Protein AF-A0A933HIF6-F1 (afdb_monomer)

Structure (mmCIF, N/CA/C/O backbone):
data_AF-A0A933HIF6-F1
#
_entry.id   AF-A0A933HIF6-F1
#
loop_
_atom_site.group_PDB
_atom_site.id
_atom_site.type_symbol
_atom_site.label_atom_id
_atom_site.label_alt_id
_atom_site.label_comp_id
_atom_site.label_asym_id
_atom_site.label_entity_id
_atom_site.label_seq_id
_atom_site.pdbx_PDB_ins_code
_atom_site.Cartn_x
_atom_site.Cartn_y
_atom_site.Cartn_z
_atom_site.occupancy
_atom_site.B_iso_or_equiv
_atom_site.auth_seq_id
_atom_site.auth_comp_id
_atom_site.auth_asym_id
_atom_site.auth_atom_id
_atom_site.pdbx_PDB_model_num
ATOM 1 N N . MET A 1 1 ? 31.491 -18.480 -20.264 1.00 56.88 1 MET A N 1
ATOM 2 C CA . MET A 1 1 ? 30.351 -19.048 -19.517 1.00 56.88 1 MET A CA 1
ATOM 3 C C . MET A 1 1 ? 30.634 -19.124 -18.017 1.00 56.88 1 MET A C 1
ATOM 5 O O . MET A 1 1 ? 29.995 -18.379 -17.299 1.00 56.88 1 MET A O 1
ATOM 9 N N . ALA A 1 2 ? 31.611 -19.901 -17.521 1.00 61.44 2 ALA A N 1
ATO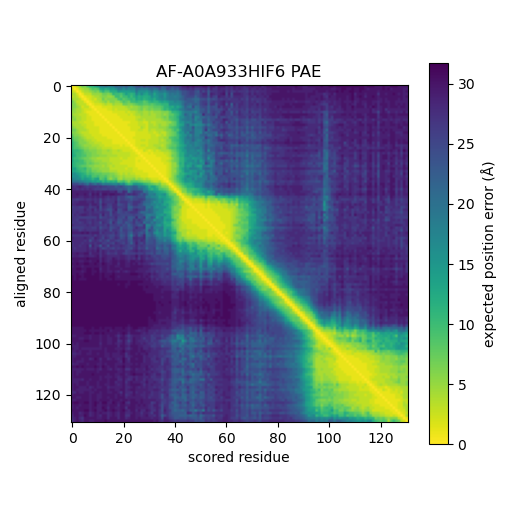M 10 C CA . ALA A 1 2 ? 31.884 -19.970 -16.068 1.00 61.44 2 ALA A CA 1
ATOM 11 C C . ALA A 1 2 ? 32.367 -18.640 -15.438 1.00 61.44 2 ALA A C 1
ATOM 13 O O . ALA A 1 2 ? 32.041 -18.334 -14.293 1.00 61.44 2 ALA A O 1
ATOM 14 N N . ASP A 1 3 ? 33.114 -17.824 -16.189 1.00 63.75 3 ASP A N 1
ATOM 15 C CA . ASP A 1 3 ? 33.598 -16.525 -15.698 1.00 63.75 3 ASP A CA 1
ATOM 16 C C . ASP A 1 3 ? 32.501 -15.446 -15.631 1.00 63.75 3 ASP A C 1
ATOM 18 O O . ASP A 1 3 ? 32.598 -14.527 -14.820 1.00 63.75 3 ASP A O 1
ATOM 22 N N . GLU A 1 4 ? 31.436 -15.568 -16.432 1.00 67.38 4 GLU A N 1
ATOM 23 C CA . GLU A 1 4 ? 30.305 -14.626 -16.432 1.00 67.38 4 GLU A CA 1
ATOM 24 C C . GLU A 1 4 ? 29.375 -14.863 -15.239 1.00 67.38 4 GLU A C 1
ATOM 26 O O . GLU A 1 4 ? 28.968 -13.903 -14.591 1.00 67.38 4 GLU A O 1
ATOM 31 N N . GLU A 1 5 ? 29.101 -16.123 -14.884 1.00 69.44 5 GLU A N 1
ATOM 32 C CA . GLU A 1 5 ? 28.305 -16.458 -13.691 1.00 69.44 5 GLU A CA 1
ATOM 33 C C . GLU A 1 5 ? 28.983 -15.973 -12.406 1.00 69.44 5 GLU A C 1
ATOM 35 O O . GLU A 1 5 ? 28.348 -15.344 -11.560 1.00 69.44 5 GLU A O 1
ATOM 40 N N . LYS A 1 6 ? 30.302 -16.171 -12.298 1.00 71.44 6 LYS A N 1
ATOM 41 C CA . LYS A 1 6 ? 31.092 -15.711 -11.150 1.00 71.44 6 LYS A CA 1
ATOM 42 C C . LYS A 1 6 ? 31.168 -14.186 -11.051 1.00 71.44 6 LYS A C 1
ATOM 44 O O . LYS A 1 6 ? 31.342 -13.649 -9.956 1.00 71.44 6 LYS A O 1
ATOM 49 N N . ASN A 1 7 ? 31.095 -13.478 -12.177 1.00 76.69 7 ASN A N 1
ATOM 50 C CA . ASN A 1 7 ? 31.036 -12.020 -12.169 1.00 76.69 7 ASN A CA 1
ATOM 51 C C . ASN A 1 7 ? 29.652 -11.529 -11.725 1.00 76.69 7 ASN A C 1
ATOM 53 O O . ASN A 1 7 ? 29.558 -10.646 -10.879 1.00 76.69 7 ASN A O 1
ATOM 57 N N . ASN A 1 8 ? 28.593 -12.177 -12.210 1.00 82.44 8 ASN A N 1
ATOM 58 C CA . ASN A 1 8 ? 27.216 -11.840 -11.864 1.00 82.44 8 ASN A CA 1
ATOM 59 C C . ASN A 1 8 ? 26.913 -12.083 -10.372 1.00 82.44 8 ASN A C 1
ATOM 61 O O . ASN A 1 8 ? 26.238 -11.282 -9.731 1.00 82.44 8 ASN A O 1
ATOM 65 N N . GLU A 1 9 ? 27.470 -13.145 -9.783 1.00 88.00 9 GLU A N 1
ATOM 66 C CA . GLU A 1 9 ? 27.355 -13.420 -8.344 1.00 88.00 9 GLU A CA 1
ATOM 67 C C . GLU A 1 9 ? 27.980 -12.302 -7.494 1.00 88.00 9 GLU A C 1
ATOM 69 O O . GLU A 1 9 ? 27.365 -11.813 -6.546 1.00 88.00 9 GLU A O 1
ATOM 74 N N . LYS A 1 10 ? 29.162 -11.813 -7.884 1.00 89.75 10 LYS A N 1
ATOM 75 C CA . LYS A 1 10 ? 29.817 -10.687 -7.202 1.00 89.75 10 LYS A CA 1
ATOM 76 C C . LYS A 1 10 ? 29.042 -9.386 -7.355 1.00 89.75 10 LYS A C 1
ATOM 78 O O . LYS A 1 10 ? 28.920 -8.637 -6.388 1.00 89.75 10 LYS A O 1
ATOM 83 N N . ASP A 1 11 ? 28.508 -9.117 -8.542 1.00 92.00 11 ASP A N 1
ATOM 84 C CA . ASP A 1 11 ? 27.709 -7.917 -8.789 1.00 92.00 11 ASP A CA 1
ATOM 85 C C . ASP A 1 11 ? 26.424 -7.934 -7.939 1.00 92.00 11 ASP A C 1
ATOM 87 O O . ASP A 1 11 ? 26.053 -6.920 -7.339 1.00 92.00 11 ASP A O 1
ATOM 91 N N . MET A 1 12 ? 25.802 -9.106 -7.779 1.00 91.62 12 MET A N 1
ATOM 92 C CA . MET A 1 12 ? 24.658 -9.312 -6.886 1.00 91.62 12 MET A CA 1
ATOM 93 C C . MET A 1 12 ? 25.017 -9.139 -5.407 1.00 91.62 12 MET A C 1
ATOM 95 O O . MET A 1 12 ? 24.247 -8.531 -4.657 1.00 91.62 12 MET A O 1
ATOM 99 N N . GLU A 1 13 ? 26.182 -9.616 -4.965 1.00 93.06 13 GLU A N 1
ATOM 100 C CA . GLU A 1 13 ? 26.668 -9.386 -3.599 1.00 93.06 13 GLU A CA 1
ATOM 101 C C . GLU A 1 13 ? 26.911 -7.898 -3.320 1.00 93.06 13 GLU A C 1
ATOM 103 O O . GLU A 1 13 ? 26.520 -7.388 -2.263 1.00 93.06 13 GLU A O 1
ATOM 108 N N . VAL A 1 14 ? 27.525 -7.184 -4.269 1.00 95.12 14 VAL A N 1
ATOM 109 C CA . VAL A 1 14 ? 27.782 -5.741 -4.167 1.00 95.12 14 VAL A CA 1
ATOM 110 C C . VAL A 1 14 ? 26.468 -4.971 -4.094 1.00 95.12 14 VAL A C 1
ATOM 112 O O . VAL A 1 14 ? 26.301 -4.128 -3.209 1.00 95.12 14 VAL A O 1
ATOM 115 N N . LEU A 1 15 ? 25.509 -5.299 -4.962 1.00 90.56 15 LEU A N 1
ATOM 116 C CA . LEU A 1 15 ? 24.183 -4.690 -4.959 1.00 90.56 15 LEU A CA 1
ATOM 117 C C . LEU A 1 15 ? 23.450 -4.951 -3.639 1.00 90.56 15 LEU A C 1
ATOM 119 O O . LEU A 1 15 ? 22.939 -4.021 -3.015 1.00 90.56 15 LEU A O 1
ATOM 123 N N . THR A 1 16 ? 23.444 -6.201 -3.177 1.00 92.69 16 THR A N 1
ATOM 124 C CA . THR A 1 16 ? 22.785 -6.596 -1.925 1.00 92.69 16 THR A CA 1
ATOM 125 C C . THR A 1 16 ? 23.375 -5.836 -0.744 1.00 92.69 16 THR A C 1
ATOM 127 O O . THR A 1 16 ? 22.640 -5.282 0.076 1.00 92.69 16 THR A O 1
ATOM 130 N N . ARG A 1 17 ? 24.706 -5.739 -0.678 1.00 94.50 17 ARG A N 1
ATOM 131 C CA . ARG A 1 17 ? 25.396 -4.982 0.367 1.00 94.50 17 ARG A CA 1
ATOM 132 C C . ARG A 1 17 ? 25.034 -3.500 0.320 1.00 94.50 17 ARG A C 1
ATOM 134 O O . ARG A 1 17 ? 24.710 -2.942 1.365 1.00 94.50 17 ARG A O 1
ATOM 141 N N . ALA A 1 18 ? 25.038 -2.883 -0.860 1.00 94.12 18 ALA A N 1
ATOM 142 C CA . ALA A 1 18 ? 24.689 -1.474 -1.027 1.00 94.12 18 ALA A CA 1
ATOM 143 C C . ALA A 1 18 ? 23.240 -1.179 -0.604 1.00 94.12 18 ALA A C 1
ATOM 145 O O . ALA A 1 18 ? 22.982 -0.178 0.065 1.00 94.12 18 ALA A O 1
ATOM 146 N N . ILE A 1 19 ? 22.300 -2.073 -0.925 1.00 90.56 19 ILE A N 1
ATOM 147 C CA . ILE A 1 19 ? 20.895 -1.957 -0.512 1.00 90.56 19 ILE A CA 1
ATOM 148 C C . ILE A 1 19 ? 20.769 -2.065 1.011 1.00 90.56 19 ILE A C 1
ATOM 150 O O . ILE A 1 19 ? 20.158 -1.201 1.642 1.00 90.56 19 ILE A O 1
ATOM 154 N N . VAL A 1 20 ? 21.371 -3.093 1.619 1.00 93.25 20 VAL A N 1
ATOM 155 C CA . VAL A 1 20 ? 21.341 -3.285 3.079 1.00 93.25 20 VAL A CA 1
ATOM 156 C C . VAL A 1 20 ? 21.958 -2.086 3.792 1.00 93.25 20 VAL A C 1
ATOM 158 O O . VAL A 1 20 ? 21.424 -1.608 4.794 1.00 93.25 20 VAL A O 1
ATOM 161 N N . GLU A 1 21 ? 23.061 -1.564 3.267 1.00 91.06 21 GLU A N 1
ATOM 162 C CA . GLU A 1 21 ? 23.747 -0.396 3.804 1.00 91.06 21 GLU A CA 1
ATOM 163 C C . GLU A 1 21 ? 22.895 0.875 3.697 1.00 91.06 21 GLU A C 1
ATOM 165 O O . GLU A 1 21 ? 22.774 1.617 4.674 1.00 91.06 21 GLU A O 1
ATOM 170 N N . ALA A 1 22 ? 22.237 1.101 2.558 1.00 91.06 22 ALA A N 1
ATOM 171 C CA . ALA A 1 22 ? 21.322 2.221 2.373 1.00 91.06 22 ALA A CA 1
ATOM 172 C C . ALA A 1 22 ? 20.139 2.155 3.350 1.00 91.06 22 ALA A C 1
ATOM 174 O O . ALA A 1 22 ? 19.789 3.166 3.959 1.00 91.06 22 ALA A O 1
ATOM 175 N N . ILE A 1 23 ? 19.570 0.966 3.564 1.00 88.81 23 ILE A N 1
ATOM 176 C CA . ILE A 1 23 ? 18.467 0.752 4.509 1.00 88.81 23 ILE A CA 1
ATOM 177 C C . ILE A 1 23 ? 18.921 0.977 5.954 1.00 88.81 23 ILE A C 1
ATOM 179 O O . ILE A 1 23 ? 18.226 1.624 6.733 1.00 88.81 23 ILE A O 1
ATOM 183 N N . THR A 1 24 ? 20.086 0.455 6.334 1.00 86.56 24 THR A N 1
ATOM 184 C CA . THR A 1 24 ? 20.568 0.525 7.723 1.00 86.56 24 THR A CA 1
ATOM 185 C C . THR A 1 24 ? 21.101 1.904 8.102 1.00 86.56 24 THR A C 1
ATOM 187 O O . THR A 1 24 ? 20.885 2.350 9.235 1.00 86.56 24 THR A O 1
ATOM 190 N N . LYS A 1 25 ? 21.778 2.602 7.182 1.00 89.75 25 LYS A N 1
ATOM 191 C CA . LYS A 1 25 ? 22.403 3.905 7.451 1.00 89.75 25 LYS A CA 1
ATOM 192 C C . LYS A 1 25 ? 21.473 5.089 7.208 1.00 89.75 25 LYS A C 1
ATOM 194 O O . LYS A 1 25 ? 21.577 6.077 7.935 1.00 89.75 25 LYS A O 1
ATOM 199 N N . SER A 1 26 ? 20.564 5.017 6.233 1.00 93.06 26 SER A N 1
ATOM 200 C CA . SER A 1 26 ? 19.671 6.140 5.939 1.00 93.06 26 SER A CA 1
ATOM 201 C C . SER A 1 26 ? 18.526 6.214 6.940 1.00 93.06 26 SER A C 1
ATOM 203 O O . SER A 1 26 ? 17.647 5.352 6.990 1.00 93.06 26 SER A O 1
ATOM 205 N N . ARG A 1 27 ? 18.510 7.287 7.733 1.00 89.06 27 ARG A N 1
ATOM 206 C CA . ARG A 1 27 ? 17.429 7.544 8.686 1.00 89.06 27 ARG A CA 1
ATOM 207 C C . ARG A 1 27 ? 16.082 7.714 7.984 1.00 89.06 27 ARG A C 1
ATOM 209 O O . ARG A 1 27 ? 15.108 7.150 8.462 1.00 89.06 27 ARG A O 1
ATOM 216 N N . ASP A 1 28 ? 16.051 8.394 6.841 1.00 88.12 28 ASP A N 1
ATOM 217 C CA . ASP A 1 28 ? 14.819 8.614 6.077 1.00 88.12 28 ASP A CA 1
ATOM 218 C C . ASP A 1 28 ? 14.220 7.296 5.573 1.00 88.12 28 ASP A C 1
ATOM 220 O O . ASP A 1 28 ? 13.004 7.106 5.616 1.00 88.12 28 ASP A O 1
ATOM 224 N N . VAL A 1 29 ? 15.075 6.355 5.153 1.00 87.25 29 VAL A N 1
ATOM 225 C CA . VAL A 1 29 ? 14.648 5.017 4.717 1.00 87.25 29 VAL A CA 1
ATOM 226 C C . VAL A 1 29 ? 14.108 4.216 5.900 1.00 87.25 29 VAL A C 1
ATOM 228 O O . VAL A 1 29 ? 13.030 3.634 5.798 1.00 87.25 29 VAL A O 1
ATOM 231 N N . ARG A 1 30 ? 14.791 4.238 7.052 1.00 87.12 30 ARG A N 1
ATOM 232 C CA . ARG A 1 30 ? 14.299 3.574 8.272 1.00 87.12 30 ARG A CA 1
ATOM 233 C C . ARG A 1 30 ? 12.978 4.157 8.759 1.00 87.12 30 ARG A C 1
ATOM 235 O O . ARG A 1 30 ? 12.086 3.393 9.104 1.00 87.12 30 ARG A O 1
ATOM 242 N N . ASP A 1 31 ? 12.833 5.479 8.760 1.00 87.00 31 ASP A N 1
ATOM 243 C CA . ASP A 1 31 ? 11.606 6.153 9.189 1.00 87.00 31 ASP A CA 1
ATOM 244 C C . ASP A 1 31 ? 10.453 5.865 8.207 1.00 87.00 31 ASP A C 1
ATOM 246 O O . ASP A 1 31 ? 9.314 5.673 8.629 1.00 87.00 31 ASP A O 1
ATOM 250 N N . ALA A 1 32 ? 10.726 5.749 6.902 1.00 82.75 32 ALA A N 1
ATOM 251 C CA . ALA A 1 32 ? 9.736 5.312 5.917 1.00 82.75 32 ALA A CA 1
ATOM 252 C C . ALA A 1 32 ? 9.293 3.854 6.123 1.00 82.75 32 ALA A C 1
ATOM 254 O O . ALA A 1 32 ? 8.091 3.594 6.131 1.00 82.75 32 ALA A O 1
ATOM 255 N N . ILE A 1 33 ? 10.236 2.930 6.344 1.00 81.75 33 ILE A N 1
ATOM 256 C CA . ILE A 1 33 ? 9.948 1.514 6.636 1.00 81.75 33 ILE A CA 1
ATOM 257 C C . ILE A 1 33 ? 9.173 1.384 7.949 1.00 81.75 33 ILE A C 1
ATOM 259 O O . ILE A 1 33 ? 8.190 0.653 8.011 1.00 81.75 33 ILE A O 1
ATOM 263 N N . LYS A 1 34 ? 9.567 2.136 8.981 1.00 82.62 34 LYS A N 1
ATOM 264 C CA . LYS A 1 34 ? 8.894 2.153 10.280 1.00 82.62 34 LYS A CA 1
ATOM 265 C C . LYS A 1 34 ? 7.444 2.622 10.151 1.00 82.62 34 LYS A C 1
ATOM 267 O O . LYS A 1 34 ? 6.547 1.914 10.593 1.00 82.62 34 LYS A O 1
ATOM 272 N N . ARG A 1 35 ? 7.199 3.742 9.457 1.00 79.38 35 ARG A N 1
ATOM 273 C CA . ARG A 1 35 ? 5.837 4.229 9.160 1.00 79.38 35 ARG A CA 1
ATOM 274 C C . ARG A 1 35 ? 5.012 3.225 8.355 1.00 79.38 35 ARG A C 1
ATOM 276 O O . ARG A 1 35 ? 3.810 3.134 8.569 1.00 79.38 35 ARG A O 1
ATOM 283 N N . LEU A 1 36 ? 5.643 2.486 7.441 1.00 72.69 36 LEU A N 1
ATOM 284 C CA . LEU A 1 36 ? 4.978 1.428 6.681 1.00 72.69 36 LEU A CA 1
ATOM 285 C C . LEU A 1 36 ? 4.622 0.226 7.572 1.00 72.69 36 LEU A C 1
ATOM 287 O O . LEU A 1 36 ? 3.553 -0.342 7.404 1.00 72.69 36 LEU A O 1
ATOM 291 N N . SER A 1 37 ? 5.488 -0.132 8.528 1.00 66.31 37 SER A N 1
ATOM 292 C CA . SER A 1 37 ? 5.262 -1.248 9.459 1.00 66.31 37 SER A CA 1
ATOM 293 C C . SER A 1 37 ? 4.275 -0.932 10.587 1.00 66.31 37 SER A C 1
ATOM 295 O O . SER A 1 37 ? 3.568 -1.820 11.041 1.00 66.31 37 SER A O 1
ATOM 297 N N . GLU A 1 38 ? 4.223 0.323 11.042 1.00 72.88 38 GLU A N 1
ATOM 298 C CA . GLU A 1 38 ? 3.307 0.789 12.098 1.00 72.88 38 GLU A CA 1
ATOM 299 C C . GLU A 1 38 ? 1.926 1.149 11.536 1.00 72.88 38 GLU A C 1
ATOM 301 O O . GLU A 1 38 ? 0.936 1.196 12.263 1.00 72.88 38 GLU A O 1
ATOM 306 N N . GLY A 1 39 ? 1.846 1.383 10.227 1.00 56.78 39 GLY A N 1
ATOM 307 C CA . GLY A 1 39 ? 0.604 1.559 9.499 1.00 56.78 39 GLY A CA 1
ATOM 308 C C . GLY A 1 39 ? -0.048 0.223 9.143 1.00 56.78 39 GLY A C 1
ATOM 309 O O . GLY A 1 39 ? -0.293 -0.048 7.973 1.00 56.78 39 GLY A O 1
ATOM 310 N N . GLU A 1 40 ? -0.403 -0.599 10.132 1.00 50.41 40 GLU A N 1
ATOM 311 C CA . GLU A 1 40 ? -1.309 -1.744 9.903 1.00 50.41 40 GLU A CA 1
ATOM 312 C C . GLU A 1 40 ? -2.707 -1.275 9.424 1.00 50.41 40 GLU A C 1
ATOM 314 O O . GLU A 1 40 ? -3.520 -2.051 8.936 1.00 50.41 40 GLU A O 1
ATOM 319 N N . GLU A 1 41 ? -2.946 0.041 9.459 1.00 51.88 41 GLU A N 1
ATOM 320 C CA . GLU A 1 41 ? -4.118 0.724 8.924 1.00 51.88 41 GLU A CA 1
ATOM 321 C C . GLU A 1 41 ? -3.817 1.579 7.673 1.00 51.88 41 GLU A C 1
ATOM 323 O O . GLU A 1 41 ? -4.568 2.513 7.377 1.00 51.88 41 GLU A O 1
ATOM 328 N N . VAL A 1 42 ? -2.742 1.312 6.899 1.00 52.91 42 VAL A N 1
ATOM 329 C CA . VAL A 1 42 ? -2.545 1.983 5.592 1.00 52.91 42 VAL A CA 1
ATOM 330 C C . VAL A 1 42 ? -3.525 1.418 4.557 1.00 52.91 42 VAL A C 1
ATOM 332 O O . VAL A 1 42 ? -3.162 0.738 3.603 1.00 52.91 42 VAL A O 1
ATOM 335 N N . CYS A 1 43 ? -4.794 1.749 4.800 1.00 55.31 43 CYS A N 1
ATOM 336 C CA . CYS A 1 43 ? -5.885 2.047 3.899 1.00 55.31 43 CYS A CA 1
ATOM 337 C C . CYS A 1 43 ? -5.750 1.342 2.557 1.00 55.31 43 CYS A C 1
ATOM 339 O O . CYS A 1 43 ? -4.984 1.779 1.699 1.00 55.31 43 CYS A O 1
ATOM 341 N N . SER A 1 44 ? -6.571 0.316 2.340 1.00 58.78 44 SER A N 1
ATOM 342 C CA . SER A 1 44 ? -6.711 -0.441 1.090 1.00 58.78 44 SER A CA 1
ATOM 343 C C . SER A 1 44 ? -6.702 0.444 -0.171 1.00 58.78 44 SER A C 1
ATOM 345 O O . SER A 1 44 ? -6.281 0.009 -1.238 1.00 58.78 44 SER A O 1
ATOM 347 N N . LYS A 1 45 ? -7.095 1.721 -0.046 1.00 64.31 45 LYS A N 1
ATOM 348 C CA . LYS A 1 45 ? -6.996 2.760 -1.082 1.00 64.31 45 LYS A CA 1
ATOM 349 C C . LYS A 1 45 ? -5.554 3.100 -1.481 1.00 64.31 45 LYS A C 1
ATOM 351 O O . LYS A 1 45 ? -5.267 3.175 -2.668 1.00 64.31 45 LYS A O 1
ATOM 356 N N . SER A 1 46 ? -4.639 3.289 -0.534 1.00 73.62 46 SER A N 1
ATOM 357 C CA . SER A 1 46 ? -3.223 3.582 -0.801 1.00 73.62 46 SER A CA 1
ATOM 358 C C . SER A 1 46 ? -2.516 2.398 -1.460 1.00 73.62 46 SER A C 1
ATOM 360 O O . SER A 1 46 ? -1.733 2.593 -2.389 1.00 73.62 46 SER A O 1
ATOM 362 N N . PHE A 1 47 ? -2.841 1.173 -1.036 1.00 76.31 47 PHE A N 1
ATOM 363 C CA . PHE A 1 47 ? -2.341 -0.047 -1.669 1.00 76.31 47 PHE A CA 1
ATOM 364 C C . PHE A 1 47 ? -2.893 -0.221 -3.091 1.00 76.31 47 PHE A C 1
ATOM 366 O O . PHE A 1 47 ? -2.136 -0.486 -4.019 1.00 76.31 47 PHE A O 1
ATOM 373 N N . MET A 1 48 ? -4.188 0.033 -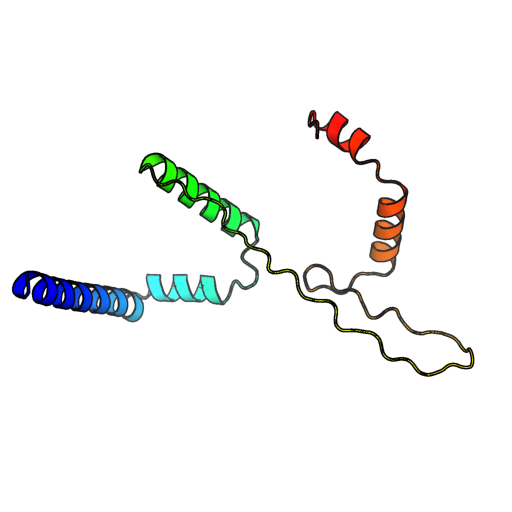3.300 1.00 79.19 48 MET A N 1
ATOM 374 C CA . MET A 1 48 ? -4.802 0.033 -4.632 1.00 79.19 48 MET A CA 1
ATOM 375 C C . MET A 1 48 ? -4.168 1.081 -5.558 1.00 79.19 48 MET A C 1
ATOM 377 O O . MET A 1 48 ? -3.875 0.784 -6.713 1.00 79.19 48 MET A O 1
ATOM 381 N N . VAL A 1 49 ? -3.889 2.289 -5.057 1.00 84.69 49 VAL A N 1
ATOM 382 C CA . VAL A 1 49 ? -3.183 3.335 -5.817 1.00 84.69 49 VAL A CA 1
ATOM 383 C C . VAL A 1 49 ? -1.759 2.903 -6.169 1.00 84.69 49 VAL A C 1
ATOM 385 O O . VAL A 1 49 ? -1.298 3.171 -7.278 1.00 84.69 49 VAL A O 1
ATOM 388 N N . LEU A 1 50 ? -1.059 2.225 -5.258 1.00 83.44 50 LEU A N 1
ATOM 389 C CA . LEU A 1 50 ? 0.262 1.666 -5.532 1.00 83.44 50 LEU A CA 1
ATOM 390 C C . LEU A 1 50 ? 0.193 0.579 -6.615 1.00 83.44 50 LEU A C 1
ATOM 392 O O . LEU A 1 50 ? 0.948 0.649 -7.581 1.00 83.44 50 LEU A O 1
ATOM 396 N N . MET A 1 51 ? -0.754 -0.356 -6.512 1.00 82.56 51 MET A N 1
ATOM 397 C CA . MET A 1 51 ? -0.983 -1.408 -7.510 1.00 82.56 51 MET A CA 1
ATOM 398 C C . MET A 1 51 ? -1.313 -0.837 -8.894 1.00 82.56 51 MET A C 1
ATOM 400 O O . MET A 1 51 ? -0.759 -1.292 -9.892 1.00 82.56 51 MET A O 1
ATOM 404 N N . LEU A 1 52 ? -2.147 0.205 -8.965 1.00 83.25 52 LEU A N 1
ATOM 405 C CA . LEU A 1 52 ? -2.450 0.905 -10.218 1.00 83.25 52 LEU A CA 1
ATOM 406 C C . LEU A 1 52 ? -1.202 1.556 -10.830 1.00 83.25 52 LEU A C 1
ATOM 408 O O . LEU A 1 52 ? -0.994 1.466 -12.037 1.00 83.25 52 LEU A O 1
ATOM 412 N N . LYS A 1 53 ? -0.347 2.181 -10.009 1.00 85.88 53 LYS A N 1
ATOM 413 C CA . LYS A 1 53 ? 0.910 2.786 -10.479 1.00 85.88 53 LYS A CA 1
ATOM 414 C C . LYS A 1 53 ? 1.905 1.741 -10.979 1.00 85.88 53 LYS A C 1
ATOM 416 O O . LYS A 1 53 ? 2.543 1.966 -12.001 1.00 85.88 53 LYS A O 1
ATOM 421 N N . VAL A 1 54 ? 2.019 0.605 -10.291 1.00 85.69 54 VAL A N 1
ATOM 422 C CA . VAL A 1 54 ? 2.880 -0.510 -10.712 1.00 85.69 54 VAL A CA 1
ATOM 423 C C . VAL A 1 54 ? 2.374 -1.121 -12.019 1.00 85.69 54 VAL A C 1
ATOM 425 O O . VAL A 1 54 ? 3.176 -1.336 -12.921 1.00 85.69 54 VAL A O 1
ATOM 428 N N . ARG A 1 55 ? 1.056 -1.318 -12.168 1.00 78.50 55 ARG A N 1
ATOM 429 C CA . ARG A 1 55 ? 0.451 -1.801 -13.418 1.00 78.50 55 ARG A CA 1
ATOM 430 C C . ARG A 1 55 ? 0.694 -0.836 -14.579 1.00 78.50 55 ARG A C 1
ATOM 432 O O . ARG A 1 55 ? 1.183 -1.260 -15.614 1.00 78.50 55 ARG A O 1
ATOM 439 N N . SER A 1 56 ? 0.442 0.459 -14.382 1.00 84.56 56 SER A N 1
ATOM 440 C CA . SER A 1 56 ? 0.683 1.483 -15.410 1.00 84.56 56 SER A CA 1
ATOM 441 C C . SER A 1 56 ? 2.156 1.550 -15.835 1.00 84.56 56 SER A C 1
ATOM 443 O O . SER A 1 56 ? 2.457 1.719 -17.017 1.00 84.56 56 SER A O 1
ATOM 445 N N . LEU A 1 57 ? 3.086 1.372 -14.892 1.00 84.50 57 LEU A N 1
ATOM 446 C CA . LEU A 1 57 ? 4.512 1.290 -15.200 1.00 84.50 57 LEU A CA 1
ATOM 447 C C . LEU A 1 57 ? 4.854 0.006 -15.973 1.00 84.50 57 LEU A C 1
ATOM 449 O O . LEU A 1 57 ? 5.582 0.072 -16.961 1.00 84.50 57 LEU A O 1
ATOM 453 N N . ALA A 1 58 ? 4.312 -1.142 -15.567 1.00 83.06 58 ALA A N 1
ATOM 454 C CA . ALA A 1 58 ? 4.521 -2.421 -16.243 1.00 83.06 58 ALA A CA 1
ATOM 455 C C . ALA A 1 58 ? 3.988 -2.401 -17.686 1.00 83.06 58 ALA A C 1
ATOM 457 O O . ALA A 1 58 ? 4.712 -2.787 -18.601 1.00 83.06 58 ALA A O 1
ATOM 458 N N . GLU A 1 59 ? 2.797 -1.834 -17.908 1.00 80.88 59 GLU A N 1
ATOM 459 C CA . GLU A 1 59 ? 2.220 -1.596 -19.238 1.00 80.88 59 GLU A CA 1
ATOM 460 C C . GLU A 1 59 ? 3.139 -0.720 -20.101 1.00 80.88 59 GLU A C 1
ATOM 462 O O . GLU A 1 59 ? 3.392 -1.038 -21.263 1.00 80.88 59 GLU A O 1
ATOM 467 N N . SER A 1 60 ? 3.708 0.347 -19.524 1.00 79.69 60 SER A N 1
ATOM 468 C CA . SER A 1 60 ? 4.649 1.225 -20.236 1.00 79.69 60 SER A CA 1
ATOM 469 C C . SER A 1 60 ? 5.961 0.531 -20.630 1.00 79.69 60 SER A C 1
ATOM 471 O O . SER A 1 60 ? 6.626 0.957 -21.571 1.00 79.69 60 SER A O 1
ATOM 473 N N . MET A 1 61 ? 6.319 -0.549 -19.930 1.00 78.06 61 MET A N 1
ATOM 474 C CA . MET A 1 61 ? 7.505 -1.370 -20.183 1.00 78.06 61 MET A CA 1
ATOM 475 C C . MET A 1 61 ? 7.189 -2.652 -20.978 1.00 78.06 61 MET A C 1
ATOM 477 O O . MET A 1 61 ? 8.105 -3.414 -21.276 1.00 78.06 61 MET A O 1
ATOM 481 N N . GLY A 1 62 ? 5.921 -2.892 -21.337 1.00 73.69 62 GLY A N 1
ATOM 482 C CA . GLY A 1 62 ? 5.481 -4.075 -22.085 1.00 73.69 62 GLY A CA 1
ATOM 483 C C . GLY A 1 62 ? 5.368 -5.366 -21.261 1.00 73.69 62 GLY A C 1
ATOM 484 O O . GLY A 1 62 ? 5.309 -6.446 -21.845 1.00 73.69 62 GLY A O 1
ATOM 485 N N . PHE A 1 63 ? 5.343 -5.279 -19.928 1.00 67.81 63 PHE A N 1
ATOM 486 C CA . PHE A 1 63 ? 5.110 -6.420 -19.042 1.00 67.81 63 PHE A CA 1
ATOM 487 C C . PHE A 1 63 ? 3.612 -6.570 -18.751 1.00 67.81 63 PHE A C 1
ATOM 489 O O . PHE A 1 63 ? 2.997 -5.673 -18.175 1.00 67.81 63 PHE A 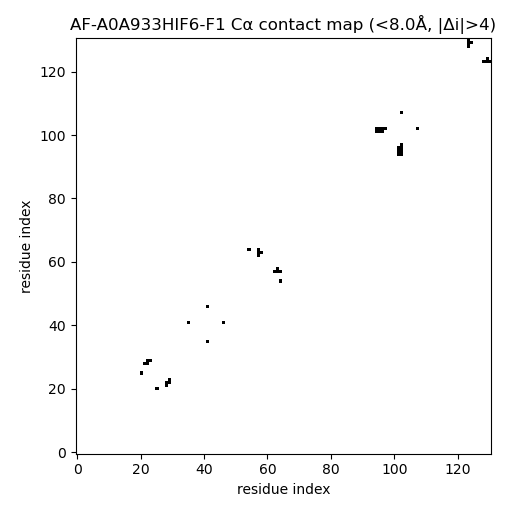O 1
ATOM 496 N N . ASP A 1 64 ? 3.036 -7.718 -19.113 1.00 63.12 64 ASP A N 1
ATOM 497 C CA . ASP A 1 64 ? 1.669 -8.083 -18.732 1.00 63.12 64 ASP A CA 1
ATOM 498 C C . ASP A 1 64 ? 1.676 -8.683 -17.320 1.00 63.12 64 ASP A C 1
ATOM 500 O O . ASP A 1 64 ? 2.121 -9.812 -17.097 1.00 63.12 64 ASP A O 1
ATOM 504 N N . VAL A 1 65 ? 1.234 -7.897 -16.338 1.00 59.34 65 VAL A N 1
ATOM 505 C CA . VAL A 1 65 ? 1.042 -8.370 -14.963 1.00 59.34 65 VAL A CA 1
ATOM 506 C C . VAL A 1 65 ? -0.337 -9.019 -14.899 1.00 59.34 65 VAL A C 1
ATOM 508 O O . VAL A 1 65 ? -1.309 -8.400 -14.462 1.00 59.34 65 VAL A O 1
ATOM 511 N N . ALA A 1 66 ? -0.421 -10.261 -15.375 1.00 56.75 66 ALA A N 1
ATOM 512 C CA . ALA A 1 66 ? -1.608 -11.083 -15.206 1.00 56.75 66 ALA A CA 1
ATOM 513 C C . ALA A 1 66 ? -1.899 -11.263 -13.706 1.00 56.75 66 ALA A C 1
ATOM 515 O O . ALA A 1 66 ? -1.016 -11.589 -12.909 1.00 56.75 66 ALA A O 1
ATOM 516 N N . ASP A 1 67 ? -3.152 -11.014 -13.331 1.00 53.06 67 ASP A N 1
ATOM 517 C CA . ASP A 1 67 ? -3.660 -11.085 -11.965 1.00 53.06 67 ASP A CA 1
ATOM 518 C C . ASP A 1 67 ? -3.753 -12.551 -11.508 1.00 53.06 67 ASP A C 1
ATOM 520 O O . ASP A 1 67 ? -4.815 -13.167 -11.516 1.00 53.06 67 ASP A O 1
ATOM 524 N N . GLU A 1 68 ? -2.627 -13.155 -11.122 1.00 47.06 68 GLU A N 1
ATOM 525 C CA . GLU A 1 68 ? -2.596 -14.459 -10.445 1.00 47.06 68 GLU A CA 1
ATOM 526 C C . GLU A 1 68 ? -3.009 -14.294 -8.965 1.00 47.06 68 GLU A C 1
ATOM 528 O O . GLU A 1 68 ? -2.336 -14.751 -8.042 1.00 47.06 68 GLU A O 1
ATOM 533 N N . CYS A 1 69 ? -4.157 -13.662 -8.708 1.00 38.94 69 CYS A N 1
ATOM 534 C CA . CYS A 1 69 ? -4.852 -13.757 -7.427 1.00 38.94 69 CYS A CA 1
ATOM 535 C C . CYS A 1 69 ? -5.560 -15.119 -7.353 1.00 38.94 69 CYS A C 1
ATOM 537 O O . CYS A 1 69 ? -6.787 -15.232 -7.393 1.00 38.94 69 CYS A O 1
ATOM 539 N N . ARG A 1 70 ? -4.777 -16.200 -7.243 1.00 39.75 70 ARG A N 1
ATOM 540 C CA . ARG A 1 70 ? -5.304 -17.513 -6.861 1.00 39.75 70 ARG A CA 1
ATOM 541 C C . ARG A 1 70 ? -5.741 -17.447 -5.399 1.00 39.75 70 ARG A C 1
ATOM 543 O O . ARG A 1 70 ? -4.961 -17.720 -4.493 1.00 39.75 70 ARG A O 1
ATOM 550 N N . HIS A 1 71 ? -7.004 -17.099 -5.168 1.00 43.00 71 HIS A N 1
ATOM 551 C CA . HIS A 1 71 ? -7.684 -17.450 -3.928 1.00 43.00 71 HIS A CA 1
ATOM 552 C C . HIS A 1 71 ? -7.723 -18.977 -3.838 1.00 43.00 71 HIS A C 1
ATOM 554 O O . HIS A 1 71 ? -8.531 -19.630 -4.496 1.00 43.00 71 HIS A O 1
ATOM 560 N N . GLU A 1 72 ? -6.825 -19.561 -3.049 1.00 38.47 72 GLU A N 1
ATOM 561 C CA . GLU A 1 72 ? -6.959 -20.957 -2.659 1.00 38.47 72 GLU A CA 1
ATOM 562 C C . GLU A 1 72 ? -8.244 -21.076 -1.813 1.00 38.47 72 GLU A C 1
ATOM 564 O O . GLU A 1 72 ? -8.379 -20.377 -0.802 1.00 38.47 72 GLU A O 1
ATOM 569 N N . PRO A 1 73 ? -9.241 -21.886 -2.214 1.00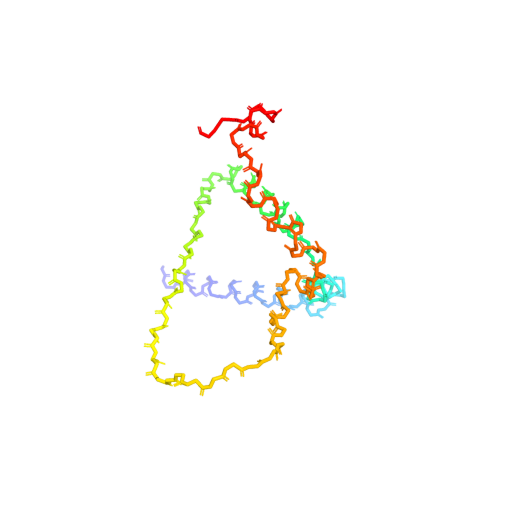 40.78 73 PRO A N 1
ATOM 570 C CA . PRO A 1 73 ? -10.464 -22.005 -1.441 1.00 40.78 73 PRO A CA 1
ATOM 571 C C . PRO A 1 73 ? -10.153 -22.746 -0.137 1.00 40.78 73 PRO A C 1
ATOM 573 O O . PRO A 1 73 ? -9.781 -23.922 -0.143 1.00 40.78 73 PRO A O 1
ATOM 576 N N . LEU A 1 74 ? -10.327 -22.060 0.995 1.00 45.88 74 LEU A N 1
ATOM 577 C CA . LEU A 1 74 ? -10.274 -22.675 2.319 1.00 45.88 74 LEU A CA 1
ATOM 578 C C . LEU A 1 74 ? -11.308 -23.813 2.378 1.00 45.88 74 LEU A C 1
ATOM 580 O O . LEU A 1 74 ? -12.516 -23.584 2.297 1.00 45.88 74 LEU A O 1
ATOM 584 N N . LYS A 1 75 ? -10.833 -25.059 2.489 1.00 43.25 75 LYS A N 1
ATOM 585 C CA . LYS A 1 75 ? -11.689 -26.250 2.579 1.00 43.25 75 LYS A CA 1
ATOM 586 C C . LYS A 1 75 ? -12.583 -26.181 3.830 1.00 43.25 75 LYS A C 1
ATOM 588 O O . LYS A 1 75 ? -12.063 -25.954 4.924 1.00 43.25 75 LYS A O 1
ATOM 593 N N . PRO A 1 76 ? -13.894 -26.464 3.725 1.00 46.44 76 PRO A N 1
ATOM 594 C CA . PRO A 1 76 ? -14.768 -26.542 4.887 1.00 46.44 76 PRO A CA 1
ATOM 595 C C . PRO A 1 76 ? -14.471 -27.828 5.673 1.00 46.44 76 PRO A C 1
ATOM 597 O O . PRO A 1 76 ? -14.589 -28.940 5.154 1.00 46.44 76 PRO A O 1
ATOM 600 N N . ARG A 1 77 ? -14.058 -27.694 6.937 1.00 40.84 77 ARG A N 1
ATOM 601 C CA . ARG A 1 77 ? -13.845 -28.835 7.838 1.00 40.84 77 ARG A CA 1
ATOM 602 C C . ARG A 1 77 ? -15.195 -29.333 8.367 1.00 40.84 77 ARG A C 1
ATOM 604 O O . ARG A 1 77 ? -15.990 -28.559 8.890 1.00 40.84 77 ARG A O 1
ATOM 611 N N . ALA A 1 78 ? -15.424 -30.632 8.192 1.00 44.72 78 ALA A N 1
ATOM 612 C CA . ALA A 1 78 ? -16.677 -31.334 8.442 1.00 44.72 78 ALA A CA 1
ATOM 613 C C . ALA A 1 78 ? -17.196 -31.246 9.889 1.00 44.72 78 ALA A C 1
ATOM 615 O O . ALA A 1 78 ? -16.442 -31.225 10.863 1.00 44.72 78 ALA A O 1
ATOM 616 N N . THR A 1 79 ? -18.524 -31.254 9.974 1.00 42.94 79 THR A N 1
ATOM 617 C CA . THR A 1 79 ? -19.382 -31.307 11.154 1.00 42.94 79 THR A CA 1
ATOM 618 C C . THR A 1 79 ? -19.322 -32.665 11.859 1.00 42.94 79 THR A C 1
ATOM 620 O O . THR A 1 79 ? -19.521 -33.710 11.245 1.00 42.94 79 THR A O 1
ATOM 623 N N . GLY A 1 80 ? -19.138 -32.645 13.180 1.00 34.69 80 GLY A N 1
ATOM 624 C CA . GLY A 1 80 ? -19.452 -33.757 14.077 1.00 34.69 80 GLY A CA 1
ATOM 625 C C . GLY A 1 80 ? -20.434 -33.281 15.149 1.00 34.69 80 GLY A C 1
ATOM 626 O O . GLY A 1 80 ? -20.082 -32.435 15.963 1.00 34.69 80 GLY A O 1
ATOM 627 N N . LYS A 1 81 ? -21.671 -33.791 15.123 1.00 43.78 81 LYS A N 1
ATOM 628 C CA . LYS A 1 81 ? -22.649 -33.729 16.234 1.00 43.78 81 LYS A CA 1
ATOM 629 C C . LYS A 1 81 ? -22.396 -34.927 17.165 1.00 43.78 81 LYS A C 1
ATOM 631 O O . LYS A 1 81 ? -21.982 -35.966 16.649 1.00 43.78 81 LYS A O 1
ATOM 636 N N . PRO A 1 82 ? -22.631 -34.826 18.488 1.00 42.09 82 PRO A N 1
ATOM 637 C CA . PRO A 1 82 ? -23.989 -34.943 19.079 1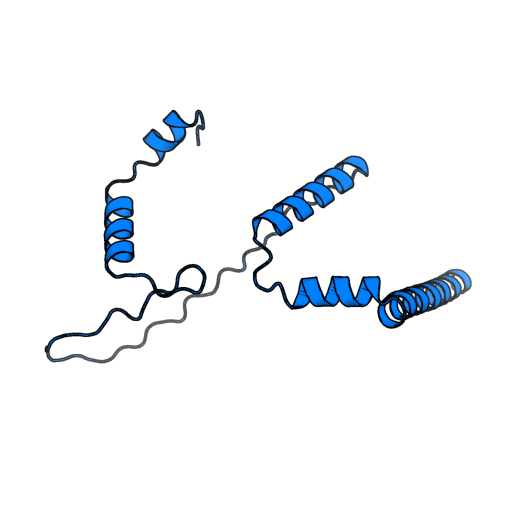.00 42.09 82 PRO A CA 1
ATOM 638 C C . PRO A 1 82 ? -24.176 -34.003 20.305 1.00 42.09 82 PRO A C 1
ATOM 640 O O . PRO A 1 82 ? -23.198 -33.441 20.771 1.00 42.09 82 PRO A O 1
ATOM 643 N N . ALA A 1 83 ? -25.316 -33.708 20.937 1.00 33.25 83 ALA A N 1
ATOM 644 C CA . ALA A 1 83 ? -26.761 -33.938 20.847 1.00 33.25 83 ALA A CA 1
ATOM 645 C C . ALA A 1 83 ? -27.430 -32.790 21.674 1.00 33.25 83 ALA A C 1
ATOM 647 O O . ALA A 1 83 ? -26.779 -32.224 22.548 1.00 33.25 83 ALA A O 1
ATOM 648 N N . ALA A 1 84 ? -28.691 -32.423 21.408 1.00 37.56 84 ALA A N 1
ATOM 649 C CA . ALA A 1 84 ? -29.514 -31.532 22.270 1.00 37.56 84 ALA A CA 1
ATOM 650 C C . ALA A 1 84 ? -30.224 -32.359 23.382 1.00 37.56 84 ALA A C 1
ATOM 652 O O . ALA A 1 84 ? -30.160 -33.586 23.243 1.00 37.56 84 ALA A O 1
ATOM 653 N N . PRO A 1 85 ? -30.972 -31.817 24.391 1.00 58.84 85 PRO A N 1
ATOM 654 C CA . PRO A 1 85 ? -31.498 -30.441 24.656 1.00 58.84 85 PRO A CA 1
ATOM 655 C C . PRO A 1 85 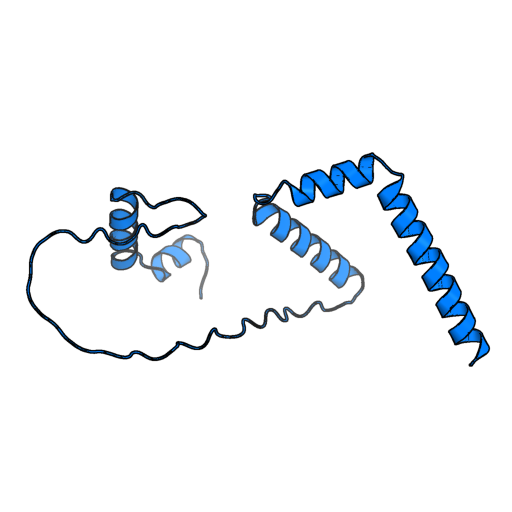? -31.368 -30.032 26.180 1.00 58.84 85 PRO A C 1
ATOM 657 O O . PRO A 1 85 ? -30.580 -30.702 26.847 1.00 58.84 85 PRO A O 1
ATOM 660 N N . PRO A 1 86 ? -32.060 -29.029 26.806 1.00 44.31 86 PRO A N 1
ATOM 661 C CA . PRO A 1 86 ? -33.134 -28.124 26.364 1.00 44.31 86 PRO A CA 1
ATOM 662 C C . PRO A 1 86 ? -32.907 -26.610 26.599 1.00 44.31 86 PRO A C 1
ATOM 664 O O . PRO A 1 86 ? -31.907 -26.172 27.152 1.00 44.31 86 PRO A O 1
ATOM 667 N N . GLN A 1 87 ? -33.869 -25.851 26.069 1.00 50.72 87 GLN A N 1
ATOM 668 C CA . GLN A 1 87 ? -34.034 -24.395 26.045 1.00 50.72 87 GLN A CA 1
ATOM 669 C C . GLN A 1 87 ? -33.710 -23.686 27.364 1.00 50.72 87 GLN A C 1
ATOM 671 O O . GLN A 1 87 ? -34.137 -24.154 28.410 1.00 50.72 87 GLN A O 1
ATOM 676 N N . GLU A 1 88 ? -33.053 -22.528 27.266 1.00 35.44 88 GLU A N 1
ATOM 677 C CA . GLU A 1 88 ? -33.389 -21.275 27.958 1.00 35.44 88 GLU A CA 1
ATOM 678 C C . GLU A 1 88 ? -32.475 -20.152 27.430 1.00 35.44 88 GLU A C 1
ATOM 680 O O . GLU A 1 88 ? -31.509 -20.397 26.706 1.00 35.44 88 GLU A O 1
ATOM 685 N N . ASP A 1 89 ? -32.889 -18.919 27.676 1.00 42.78 89 ASP A N 1
ATOM 686 C CA . ASP A 1 89 ? -32.609 -17.726 26.891 1.00 42.78 89 ASP A CA 1
ATOM 687 C C . ASP A 1 89 ? -31.135 -17.284 26.769 1.00 42.78 89 ASP A C 1
ATOM 689 O O . ASP A 1 89 ? -30.266 -17.584 27.581 1.00 42.78 89 ASP A O 1
ATOM 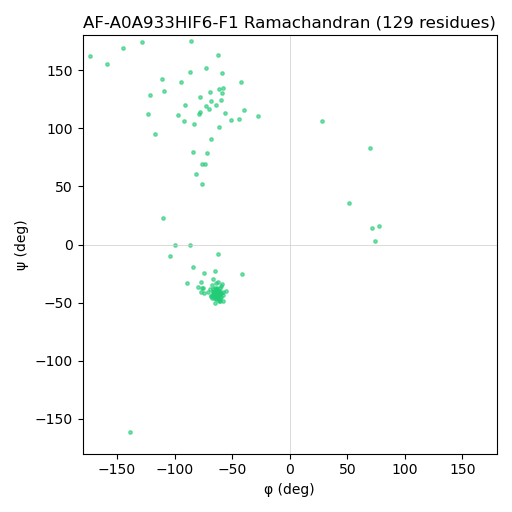693 N N . VAL A 1 90 ? -30.907 -16.420 25.771 1.00 43.19 90 VAL A N 1
ATOM 694 C CA . VAL A 1 90 ? -29.757 -15.506 25.656 1.00 43.19 90 VAL A CA 1
ATOM 695 C C . VAL A 1 90 ? -28.402 -16.172 25.385 1.00 43.19 90 VAL A C 1
ATOM 697 O O . VAL A 1 90 ? -27.534 -16.263 26.248 1.00 43.19 90 VAL A O 1
ATOM 700 N N . VAL A 1 91 ? -28.121 -16.471 24.114 1.00 38.88 91 VAL A N 1
ATOM 701 C CA . VAL A 1 91 ? -26.727 -16.545 23.651 1.00 38.88 91 VAL A CA 1
ATOM 702 C C . VAL A 1 91 ? -26.519 -15.468 22.604 1.00 38.88 91 VAL A C 1
ATOM 704 O O . VAL A 1 91 ? -26.837 -15.640 21.430 1.00 38.88 91 VAL A O 1
ATOM 707 N N . LYS A 1 92 ? -26.013 -14.327 23.093 1.00 48.19 92 LYS A N 1
ATOM 708 C CA . LYS A 1 92 ? -25.325 -13.282 22.331 1.00 48.19 92 LYS A CA 1
ATOM 709 C C . LYS A 1 92 ? -24.660 -13.905 21.110 1.00 48.19 92 LYS A C 1
ATOM 711 O O . LYS A 1 92 ? -23.690 -14.650 21.258 1.00 48.19 92 LYS A O 1
ATOM 716 N N . LEU A 1 93 ? -25.192 -13.593 19.929 1.00 45.16 93 LEU A N 1
ATOM 717 C CA . LEU A 1 93 ? -24.501 -13.801 18.666 1.00 45.16 93 LEU A CA 1
ATOM 718 C C . LEU A 1 93 ? -23.130 -13.157 18.832 1.00 45.16 93 LEU A C 1
ATOM 720 O O . LEU A 1 93 ? -23.013 -11.941 18.965 1.00 45.16 93 LEU A O 1
ATOM 724 N N . SER A 1 94 ? -22.124 -14.020 18.956 1.00 48.03 94 SER A N 1
ATOM 725 C CA . SER A 1 94 ? -20.713 -13.684 19.070 1.00 48.03 94 SER A CA 1
ATOM 726 C C . SER A 1 94 ? -20.422 -12.531 18.125 1.00 48.03 94 SER A C 1
ATOM 728 O O . SER A 1 94 ? -20.623 -12.696 16.918 1.00 48.03 94 SER A O 1
ATOM 730 N N . GLY A 1 95 ? -20.047 -11.381 18.695 1.00 54.44 95 GLY A N 1
ATOM 731 C CA . GLY A 1 95 ? -19.929 -10.114 17.985 1.00 54.44 95 GLY A CA 1
ATOM 732 C C . GLY A 1 95 ? -19.232 -10.328 16.657 1.00 54.44 95 GLY A C 1
ATOM 733 O O . GLY A 1 95 ? -18.042 -10.643 16.626 1.00 54.44 95 GLY A O 1
ATOM 734 N N . ARG A 1 96 ? -19.997 -10.236 15.563 1.00 59.44 96 ARG A N 1
ATOM 735 C CA . ARG A 1 96 ? -19.396 -10.218 14.237 1.00 59.44 96 ARG A CA 1
ATOM 736 C C . ARG A 1 96 ? -18.473 -9.010 14.230 1.00 59.44 96 ARG A C 1
ATOM 738 O O . ARG A 1 96 ? -18.879 -7.903 14.584 1.00 59.44 96 ARG A O 1
ATOM 745 N N . VAL A 1 97 ? -17.216 -9.275 13.917 1.00 65.94 97 VAL A N 1
ATOM 746 C CA . VAL A 1 97 ? -16.208 -8.242 13.774 1.00 65.94 97 VAL A CA 1
ATOM 747 C C . VAL A 1 97 ? -16.113 -7.954 12.288 1.00 65.94 97 VAL A C 1
ATOM 749 O O . VAL A 1 97 ? -15.698 -8.820 11.520 1.00 65.94 97 VAL A O 1
ATOM 752 N N . GLU A 1 98 ? -16.551 -6.767 11.892 1.00 67.12 98 GLU A N 1
ATOM 753 C CA . GLU A 1 98 ? -16.349 -6.228 10.548 1.00 67.12 98 GLU A CA 1
ATOM 754 C C . GLU A 1 98 ? -15.331 -5.091 10.668 1.00 67.12 98 GLU A C 1
ATOM 756 O O . GLU A 1 98 ? -15.387 -4.293 11.604 1.00 67.12 98 GLU A O 1
ATOM 761 N N . ASP A 1 99 ? -14.315 -5.092 9.802 1.00 67.81 99 ASP A N 1
ATOM 762 C CA . ASP A 1 99 ? -13.203 -4.126 9.815 1.00 67.81 99 ASP A CA 1
ATOM 763 C C . ASP A 1 99 ? -12.494 -3.966 11.178 1.00 67.81 99 ASP A C 1
ATOM 765 O O . ASP A 1 99 ? -12.086 -2.876 11.576 1.00 67.81 99 ASP A O 1
ATOM 769 N N . GLY A 1 100 ? -12.363 -5.060 11.937 1.00 77.88 100 GLY A N 1
ATOM 770 C CA . GLY A 1 100 ? -11.713 -5.042 13.254 1.00 77.88 100 GLY A CA 1
ATOM 771 C C . GLY A 1 100 ? -12.549 -4.406 14.373 1.00 77.88 100 GLY A C 1
ATOM 772 O O . GLY A 1 100 ? -12.083 -4.338 15.511 1.00 77.88 100 GLY A O 1
ATOM 773 N N . LYS A 1 101 ? -13.792 -3.983 14.098 1.00 74.69 101 LYS A N 1
ATOM 774 C CA . LYS A 1 101 ? -14.727 -3.432 15.089 1.00 74.69 101 LYS A CA 1
ATOM 775 C C . LYS A 1 101 ? -15.890 -4.382 15.341 1.00 74.69 101 LYS A C 1
ATOM 777 O O . LYS A 1 101 ? -16.392 -5.036 14.433 1.00 74.69 101 LYS A O 1
ATOM 782 N N . ALA A 1 102 ? -16.330 -4.453 16.596 1.00 79.50 102 ALA A N 1
ATOM 783 C CA . ALA A 1 102 ? -17.553 -5.166 16.938 1.00 79.50 102 ALA A CA 1
ATOM 784 C C . ALA A 1 102 ? -18.756 -4.411 16.358 1.00 79.50 102 ALA A C 1
ATOM 786 O O . ALA A 1 102 ? -18.946 -3.231 16.659 1.00 79.50 102 ALA A O 1
ATOM 787 N N . LEU A 1 103 ? -19.548 -5.102 15.540 1.00 75.94 103 LEU A N 1
ATOM 788 C CA . LEU A 1 103 ? -20.798 -4.582 14.998 1.00 75.94 103 LEU A CA 1
ATOM 789 C C . LEU A 1 103 ? -21.754 -4.190 16.124 1.00 75.94 103 LEU A C 1
ATOM 791 O O . LEU A 1 103 ? -21.956 -4.947 17.077 1.00 75.94 103 LEU A O 1
ATOM 795 N N . SER A 1 104 ? -22.369 -3.018 15.987 1.00 85.00 104 SER A N 1
ATOM 796 C CA . SER A 1 104 ? -23.480 -2.632 16.859 1.00 85.00 104 SER A CA 1
ATOM 797 C C . SER A 1 104 ? -24.744 -3.425 16.506 1.00 85.00 104 SER A C 1
ATOM 799 O O . SER A 1 104 ? -24.952 -3.791 15.347 1.00 85.00 104 SER A O 1
ATOM 801 N N . ASP A 1 105 ? -25.634 -3.643 17.479 1.00 85.81 105 ASP A N 1
ATOM 802 C CA . ASP A 1 105 ? -26.909 -4.345 17.250 1.00 85.81 105 ASP A CA 1
ATOM 803 C C . ASP A 1 105 ? -27.727 -3.683 16.124 1.00 85.81 105 ASP A C 1
ATOM 805 O O . ASP A 1 105 ? -28.290 -4.356 15.259 1.00 85.81 105 ASP A O 1
ATOM 809 N N . SER A 1 106 ? -27.727 -2.347 16.079 1.00 86.56 106 SER A N 1
ATOM 810 C CA . SER A 1 106 ? -28.374 -1.558 15.026 1.00 86.56 106 SER A CA 1
ATOM 811 C C . SER A 1 106 ? -27.779 -1.785 13.638 1.00 86.56 106 SER A C 1
ATOM 813 O O . SER A 1 106 ? -28.507 -1.799 12.649 1.00 86.56 106 SER A O 1
ATOM 815 N N . GLU A 1 107 ? -26.464 -1.954 13.552 1.00 85.56 107 GLU A N 1
ATOM 816 C CA . GLU A 1 107 ? -25.758 -2.131 12.285 1.00 85.56 107 GLU A CA 1
ATOM 817 C C . GLU A 1 107 ? -25.974 -3.538 11.731 1.00 85.56 107 GLU A C 1
ATOM 819 O O . GLU A 1 107 ? -26.227 -3.695 10.537 1.00 85.56 107 GLU A O 1
ATOM 824 N N . SER A 1 108 ? -26.009 -4.547 12.611 1.00 83.31 108 SER A N 1
ATOM 825 C CA . SER A 1 108 ? -26.419 -5.901 12.231 1.00 83.31 108 SER A CA 1
ATOM 826 C C . SER A 1 108 ? -27.835 -5.908 11.650 1.00 83.31 108 SER A C 1
ATOM 828 O O . SER A 1 108 ? -28.040 -6.437 10.560 1.00 83.31 108 SER A O 1
ATOM 830 N N . LEU A 1 109 ? -28.796 -5.271 12.329 1.00 88.25 109 LEU A N 1
ATOM 831 C CA . LEU A 1 109 ? -30.182 -5.189 11.851 1.00 88.25 109 LEU A CA 1
ATOM 832 C C . LEU A 1 109 ? -30.294 -4.429 10.525 1.00 88.25 109 LEU A C 1
ATOM 834 O O . LEU A 1 109 ? -31.039 -4.834 9.634 1.00 88.25 109 LEU A O 1
ATOM 838 N N . PHE A 1 110 ? -29.549 -3.333 10.377 1.00 89.50 110 PHE A N 1
ATOM 839 C CA . PHE A 1 110 ? -29.544 -2.554 9.143 1.00 89.50 110 PHE A CA 1
ATOM 840 C C . PHE A 1 110 ? -28.968 -3.345 7.965 1.00 89.50 110 PHE A C 1
ATOM 842 O O . PHE A 1 110 ? -29.502 -3.286 6.857 1.00 89.50 110 PHE A O 1
ATOM 849 N N . ARG A 1 111 ? -27.910 -4.124 8.197 1.00 85.06 111 ARG A N 1
ATOM 850 C CA . ARG A 1 111 ? -27.324 -4.982 7.168 1.00 85.06 111 ARG A CA 1
ATOM 851 C C . ARG A 1 111 ? -28.287 -6.086 6.745 1.00 85.06 111 ARG A C 1
ATOM 853 O O . ARG A 1 111 ? -28.425 -6.328 5.550 1.00 85.06 111 ARG A O 1
ATOM 860 N N . ASP A 1 112 ? -28.973 -6.711 7.697 1.00 89.94 112 ASP A N 1
ATOM 861 C CA . ASP A 1 112 ? -29.967 -7.746 7.399 1.00 89.94 112 ASP A CA 1
ATOM 862 C C . ASP A 1 112 ? -31.142 -7.159 6.593 1.00 89.94 112 ASP A C 1
ATOM 864 O O . ASP A 1 112 ? -31.575 -7.747 5.602 1.00 89.94 112 ASP A O 1
ATOM 868 N N . TYR A 1 113 ? -31.579 -5.940 6.930 1.00 93.31 113 TYR A N 1
ATOM 869 C CA . TYR A 1 113 ? -32.562 -5.193 6.141 1.00 93.31 113 TYR A CA 1
ATOM 870 C C . TYR A 1 113 ? -32.081 -4.916 4.708 1.00 93.31 113 TYR A C 1
ATOM 872 O O . TYR A 1 113 ? -32.831 -5.119 3.750 1.00 93.31 113 TYR A O 1
ATOM 880 N N . LEU A 1 114 ? -30.834 -4.465 4.536 1.00 90.31 114 LEU A N 1
ATOM 881 C CA . LEU A 1 114 ? -30.265 -4.235 3.208 1.00 90.31 114 LEU A CA 1
ATOM 882 C C . LEU A 1 114 ? -30.143 -5.535 2.417 1.00 90.31 114 LEU A C 1
ATOM 884 O O . LEU A 1 114 ? -30.476 -5.537 1.241 1.00 90.31 114 LEU A O 1
ATOM 888 N N . ALA A 1 115 ? -29.733 -6.637 3.039 1.00 87.38 115 ALA A N 1
ATOM 889 C CA . ALA A 1 115 ? -29.654 -7.928 2.365 1.00 87.38 115 ALA A CA 1
ATOM 890 C C . ALA A 1 115 ? -31.016 -8.375 1.803 1.00 87.38 115 ALA A C 1
ATOM 892 O O . ALA A 1 115 ? -31.065 -8.980 0.735 1.00 87.38 115 ALA A O 1
ATOM 893 N N . GLU A 1 116 ? -32.120 -8.047 2.482 1.00 93.00 116 GLU A N 1
ATOM 894 C CA . GLU A 1 116 ? -33.473 -8.360 2.008 1.00 93.00 116 GLU A CA 1
ATOM 895 C C . GLU A 1 116 ? -33.984 -7.375 0.940 1.00 93.00 116 GLU A C 1
ATOM 897 O O . GLU A 1 116 ? -34.721 -7.766 0.034 1.00 93.00 116 GLU A O 1
ATOM 902 N N . LYS A 1 117 ? -33.645 -6.084 1.051 1.00 92.25 117 LYS A N 1
ATOM 903 C CA . LYS A 1 117 ? -34.238 -5.013 0.224 1.00 92.25 117 LYS A CA 1
ATOM 904 C C . LYS A 1 117 ? -33.344 -4.487 -0.898 1.00 92.25 117 LYS A C 1
ATOM 906 O O . LYS A 1 117 ? -33.819 -3.698 -1.716 1.00 92.25 117 LYS A O 1
ATOM 911 N N . PHE A 1 118 ? -32.068 -4.852 -0.935 1.00 92.88 118 PHE A N 1
ATOM 912 C CA . PHE A 1 118 ? -31.127 -4.332 -1.919 1.00 92.88 118 PHE A CA 1
ATOM 913 C C . PHE A 1 118 ? -31.293 -5.032 -3.271 1.00 92.88 118 PHE A C 1
ATOM 915 O O . PHE A 1 118 ? -30.964 -6.204 -3.433 1.00 92.88 118 PHE A O 1
ATOM 922 N N . ASP A 1 119 ? -31.771 -4.278 -4.260 1.00 91.62 119 ASP A N 1
ATOM 923 C CA . ASP A 1 119 ? -31.799 -4.693 -5.661 1.00 91.62 119 ASP A CA 1
ATOM 924 C C . ASP A 1 119 ? -30.520 -4.214 -6.361 1.00 91.62 119 ASP A C 1
ATOM 926 O O . ASP A 1 119 ? -30.340 -3.024 -6.654 1.00 91.62 119 ASP A O 1
ATOM 930 N N . GLN A 1 120 ? -29.626 -5.166 -6.622 1.00 88.88 120 GLN A N 1
ATOM 931 C CA . GLN A 1 120 ? -28.354 -4.909 -7.285 1.00 88.88 120 GLN A CA 1
ATOM 932 C C . GLN A 1 120 ? -28.547 -4.360 -8.705 1.00 88.88 120 GLN A C 1
ATOM 934 O O . GLN A 1 120 ? -27.835 -3.437 -9.100 1.00 88.88 120 GLN A O 1
ATOM 939 N N . ASP A 1 121 ? -29.517 -4.866 -9.465 1.00 89.75 121 ASP A N 1
ATOM 940 C CA . ASP A 1 121 ? -29.723 -4.471 -10.859 1.00 89.75 121 ASP A CA 1
ATOM 941 C C . ASP A 1 121 ? -30.269 -3.047 -10.953 1.00 89.75 121 ASP A C 1
ATOM 943 O O . ASP A 1 121 ? -29.842 -2.259 -11.802 1.00 89.75 121 ASP A O 1
ATOM 947 N N . ALA A 1 122 ? -31.200 -2.685 -10.066 1.00 89.62 122 ALA A N 1
ATOM 948 C CA . ALA A 1 122 ? -31.698 -1.317 -9.962 1.00 89.62 122 ALA A CA 1
ATOM 949 C C . ALA A 1 122 ? -30.581 -0.339 -9.559 1.00 89.62 122 ALA A C 1
ATOM 951 O O . ALA A 1 122 ? -30.479 0.762 -10.114 1.00 89.62 122 ALA A O 1
ATOM 952 N N . TRP A 1 123 ? -29.717 -0.748 -8.628 1.00 90.12 123 TRP A N 1
ATOM 953 C CA . TRP A 1 123 ? -28.587 0.057 -8.174 1.00 90.12 123 TRP A CA 1
ATOM 954 C C . TRP A 1 123 ? -27.530 0.251 -9.272 1.00 90.12 123 TRP A C 1
ATOM 956 O O . TRP A 1 123 ? -27.120 1.385 -9.534 1.00 90.12 123 TRP A O 1
ATOM 966 N N . LEU A 1 124 ? -27.158 -0.815 -9.986 1.00 92.00 124 LEU A N 1
ATOM 967 C CA . LEU A 1 124 ? -26.204 -0.760 -11.099 1.00 92.00 124 LEU A CA 1
ATOM 968 C C . LEU A 1 124 ? -26.729 0.089 -12.263 1.00 92.00 124 LEU A C 1
ATOM 970 O O . LEU A 1 124 ? -25.996 0.933 -12.784 1.00 92.00 124 LEU A O 1
ATOM 974 N N . LYS A 1 125 ? -28.022 -0.033 -12.605 1.00 92.88 125 LYS A N 1
ATOM 975 C CA . LYS A 1 125 ? -28.672 0.816 -13.620 1.00 92.88 125 LYS A CA 1
ATOM 976 C C . LYS A 1 125 ? -28.574 2.300 -13.283 1.00 92.88 125 LYS A C 1
ATOM 978 O O . LYS A 1 125 ? -28.303 3.103 -14.173 1.00 92.88 125 LYS A O 1
ATOM 983 N N . LYS A 1 126 ? -28.754 2.676 -12.012 1.00 92.19 126 LYS A N 1
ATOM 984 C CA . LYS A 1 126 ? -28.608 4.070 -11.560 1.00 92.19 126 LYS A CA 1
ATOM 985 C C . LYS A 1 126 ? -27.184 4.598 -11.763 1.00 92.19 126 LYS A C 1
ATOM 987 O O . LY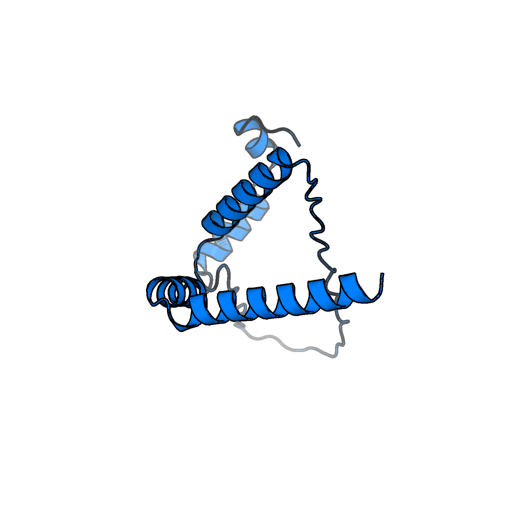S A 1 126 ? -27.009 5.784 -12.022 1.00 92.19 126 LYS A O 1
ATOM 992 N N . LEU A 1 127 ? -26.187 3.724 -11.660 1.00 90.56 127 LEU A N 1
ATOM 993 C CA . LEU A 1 127 ? -24.776 4.051 -11.869 1.00 90.56 127 LEU A CA 1
ATOM 994 C C . LEU A 1 127 ? -24.337 3.951 -13.339 1.00 90.56 127 LEU A C 1
ATOM 996 O O . LEU A 1 127 ? -23.179 4.220 -13.644 1.00 90.56 127 LEU A O 1
ATOM 1000 N N . GLY A 1 128 ? -25.238 3.579 -14.255 1.00 87.56 128 GLY A N 1
ATOM 1001 C CA . GLY A 1 128 ? -24.915 3.386 -15.671 1.00 87.56 128 GLY A CA 1
ATOM 1002 C C . GLY A 1 128 ? -24.069 2.140 -15.950 1.00 87.56 128 GLY A C 1
ATOM 1003 O O . GLY A 1 128 ? -23.530 2.005 -17.046 1.00 87.56 128 GLY A O 1
ATOM 1004 N N . LEU A 1 129 ? -23.960 1.230 -14.980 1.00 86.44 129 LEU A N 1
ATOM 1005 C CA . LEU A 1 129 ? -23.233 -0.028 -15.099 1.00 86.44 129 LEU A CA 1
ATOM 1006 C C . LEU A 1 129 ? -24.205 -1.139 -15.515 1.00 86.44 129 LEU A C 1
ATOM 1008 O O . LEU A 1 129 ? -25.345 -1.195 -15.051 1.00 86.44 129 LEU A O 1
ATOM 1012 N N . LYS A 1 130 ? -23.757 -2.025 -16.404 1.00 78.06 130 LYS A N 1
ATOM 1013 C CA . LYS A 1 130 ? -24.464 -3.257 -16.770 1.00 78.06 130 LYS A CA 1
ATOM 1014 C C . LYS A 1 130 ? -23.533 -4.420 -16.456 1.00 78.06 130 LYS A C 1
ATOM 1016 O O . LYS A 1 130 ? -22.369 -4.356 -16.849 1.00 78.06 130 LYS A O 1
ATOM 1021 N N . LEU A 1 131 ? -24.038 -5.402 -15.711 1.00 57.97 131 LEU A N 1
ATOM 1022 C CA . LEU A 1 131 ? -23.357 -6.678 -15.511 1.00 57.97 131 LEU A CA 1
ATOM 1023 C C . LEU A 1 131 ? -23.500 -7.541 -16.771 1.00 57.97 131 LEU A C 1
ATOM 1025 O O . LEU A 1 131 ? -24.585 -7.464 -17.397 1.00 57.97 131 LEU A O 1
#

Radius of gyration: 26.17 Å; Cα contacts (8 Å, |Δi|>4): 24; chains: 1; bounding box: 68×44×50 Å

Mean predicted aligned error: 21.19 Å

Nearest PDB structures (foldseek):
  5bvz-assembly1_A  TM=1.646E-01  e=3.593E+00  Enterobacteria phage HK620
  8iah-assembly1_3  TM=2.084E-01  e=6.761E+00  Sus scrofa

Foldseek 3Di:
DVVVVVVVVVVVVVVVVVVVCCCVVDPVNVVVVVCVVVPPVPDPVVVVVVVVVVCVVCVVVVHDPPPPPPPPDDDDDDDDDDDDDDDDDDDPPPQDQDPNDGDDPVRVVVVVVCVVPPDPCVVCVVVVHDD

Solvent-accessible surface area (backbone atoms only — not comparable to full-atom values): 8409 Å² total; per-residue (Å²): 112,77,69,55,55,60,48,52,52,52,53,49,51,52,50,51,49,53,50,53,47,48,47,72,68,34,62,70,50,42,53,50,52,48,54,57,68,7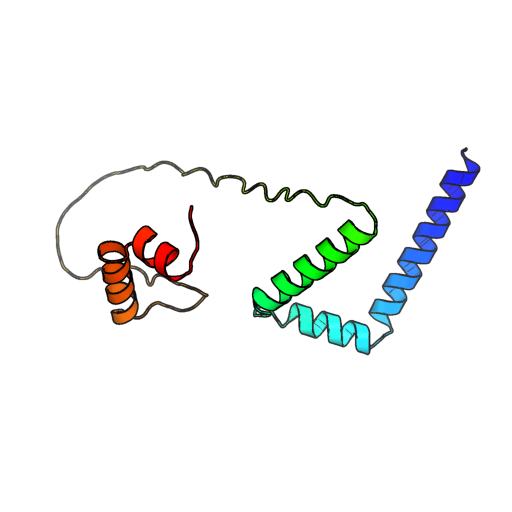2,35,85,73,65,45,73,65,61,51,49,53,49,52,52,53,52,48,55,51,30,54,77,72,73,46,83,82,72,84,79,77,76,74,76,78,82,76,85,80,81,90,82,86,87,82,88,87,83,90,77,84,87,76,78,74,72,68,57,63,56,96,89,36,71,58,50,74,69,54,54,53,50,50,56,50,43,70,75,68,63,54,64,67,65,52,32,52,74,71,74,49,80,135

Sequence (131 aa):
MADEEKNNEKDMEVLTRAIVEAITKSRDVRDAIKRLSEGEEVCSKSFMVLMLKVRSLAESMGFDVADECRHEPLKPRATGKPAAPPQEDVVKLSGRVEDGKALSDSESLFRDYLAEKFDQDAWLKKLGLKL

Secondary structure (DSSP, 8-state):
-HHHHHHHHHHHHHHHHHHHHHHHH-HHHHHHHHHHHH-TT--HHHHHHHHHHHHHHHHHTT------------PPPPP---------S-------EETTEEPPHHHHHHHHHHHHH--HHHHHHHTT---

pLDDT: mean 72.35, std 18.72, range [33.25, 95.12]